Protein AF-A0A1I3EAN0-F1 (afdb_monomer)

Sequence (69 aa):
MEIAEIEHMLLHALTEESVGEKLDGAKSQQEVYEALKTLPYFTLTMEEFQQGIQALKNEQAEVHEHEAE

Organism: Selenomonas ruminantium (NCBI:txid971)

Structure (mmCIF, N/CA/C/O backbone):
data_AF-A0A1I3EAN0-F1
#
_entry.id   AF-A0A1I3EAN0-F1
#
loop_
_atom_site.group_PDB
_atom_site.id
_atom_site.type_symbol
_atom_site.label_atom_id
_atom_site.label_alt_id
_atom_site.label_comp_id
_atom_site.label_asym_id
_atom_site.label_entity_id
_atom_site.label_seq_id
_atom_site.pdbx_PDB_ins_code
_atom_site.Cartn_x
_atom_site.Cartn_y
_atom_site.Cartn_z
_atom_site.occupancy
_atom_site.B_iso_or_equiv
_atom_site.auth_seq_id
_atom_site.auth_comp_id
_atom_site.auth_asym_id
_atom_site.auth_atom_id
_atom_site.pdbx_PDB_model_num
ATOM 1 N N . MET A 1 1 ? 11.999 -5.671 0.584 1.00 80.44 1 MET A N 1
ATOM 2 C CA . MET A 1 1 ? 11.418 -6.740 -0.262 1.00 80.44 1 MET A CA 1
ATOM 3 C C . MET A 1 1 ? 11.969 -6.571 -1.685 1.00 80.44 1 MET A C 1
ATOM 5 O O . MET A 1 1 ? 12.525 -5.503 -1.939 1.00 80.44 1 MET A O 1
ATOM 9 N N . GLU A 1 2 ? 11.929 -7.562 -2.583 1.00 90.00 2 GLU A N 1
ATOM 10 C CA . GLU A 1 2 ? 12.378 -7.321 -3.974 1.00 90.00 2 GLU A CA 1
ATOM 11 C C . GLU A 1 2 ? 11.397 -6.387 -4.707 1.00 90.00 2 GLU A C 1
ATOM 13 O O . GLU A 1 2 ? 10.203 -6.413 -4.421 1.00 90.00 2 GLU A O 1
ATOM 18 N N . ILE A 1 3 ? 11.871 -5.559 -5.650 1.00 88.69 3 ILE A N 1
ATOM 19 C CA . ILE A 1 3 ? 11.020 -4.570 -6.350 1.00 88.69 3 ILE A CA 1
ATOM 20 C C . ILE A 1 3 ? 9.832 -5.246 -7.049 1.00 88.69 3 ILE A C 1
ATOM 22 O O . ILE A 1 3 ? 8.703 -4.818 -6.848 1.00 88.69 3 ILE A O 1
ATOM 26 N N . ALA A 1 4 ? 10.055 -6.378 -7.721 1.00 89.06 4 ALA A N 1
ATOM 27 C CA . ALA A 1 4 ? 8.987 -7.143 -8.364 1.00 89.06 4 ALA A CA 1
ATOM 28 C C . ALA A 1 4 ? 7.910 -7.639 -7.375 1.00 89.06 4 ALA A C 1
ATOM 30 O O . ALA A 1 4 ? 6.722 -7.668 -7.696 1.00 89.06 4 ALA A O 1
ATOM 31 N N . GLU A 1 5 ? 8.298 -8.015 -6.151 1.00 91.81 5 GLU A N 1
ATOM 32 C CA . GLU A 1 5 ? 7.347 -8.416 -5.106 1.00 91.81 5 GLU A CA 1
ATOM 33 C C . GLU A 1 5 ? 6.562 -7.214 -4.567 1.00 91.81 5 GLU A C 1
ATOM 35 O O . GLU A 1 5 ? 5.355 -7.311 -4.331 1.00 91.81 5 GLU A O 1
ATOM 40 N N . ILE A 1 6 ? 7.240 -6.074 -4.403 1.00 93.19 6 ILE A N 1
ATOM 41 C CA . ILE A 1 6 ? 6.631 -4.805 -3.994 1.00 93.19 6 ILE A CA 1
ATOM 42 C C . ILE A 1 6 ? 5.590 -4.374 -5.030 1.00 93.19 6 ILE A C 1
ATOM 44 O O . ILE A 1 6 ? 4.465 -4.048 -4.659 1.00 93.19 6 ILE A O 1
ATOM 48 N N . GLU A 1 7 ? 5.935 -4.403 -6.316 1.00 92.25 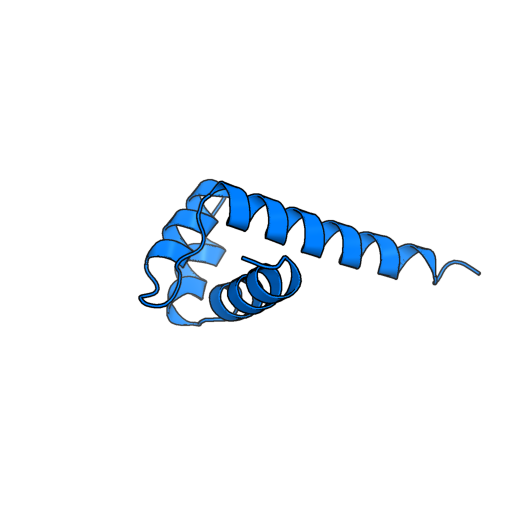7 GLU A N 1
ATOM 49 C CA . GLU A 1 7 ? 5.042 -4.050 -7.423 1.00 92.25 7 GLU A CA 1
ATOM 50 C 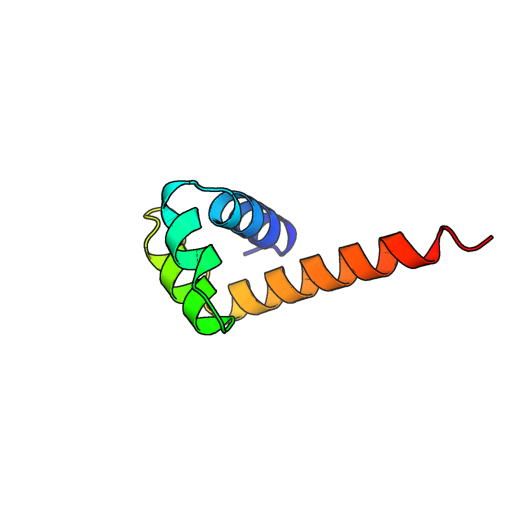C . GLU A 1 7 ? 3.831 -4.973 -7.481 1.00 92.25 7 GLU A C 1
ATOM 52 O O . GLU A 1 7 ? 2.698 -4.495 -7.530 1.00 92.25 7 GLU A O 1
ATOM 57 N N . HIS A 1 8 ? 4.045 -6.287 -7.390 1.00 92.44 8 HIS A N 1
ATOM 58 C CA . HIS A 1 8 ? 2.951 -7.252 -7.377 1.00 92.44 8 HIS A CA 1
ATOM 59 C C . HIS A 1 8 ? 2.000 -7.018 -6.192 1.00 92.44 8 HIS A C 1
ATOM 61 O O . HIS A 1 8 ? 0.778 -7.023 -6.362 1.00 92.44 8 HIS A O 1
ATOM 67 N N . MET A 1 9 ? 2.538 -6.756 -4.995 1.00 93.56 9 MET A N 1
ATOM 68 C CA . MET A 1 9 ? 1.726 -6.434 -3.819 1.00 93.56 9 MET A CA 1
ATOM 69 C C . MET A 1 9 ? 0.984 -5.103 -3.977 1.00 93.56 9 MET A C 1
ATOM 71 O O . MET A 1 9 ? -0.194 -5.030 -3.629 1.00 93.56 9 MET A O 1
ATOM 75 N N . LEU A 1 10 ? 1.642 -4.066 -4.505 1.00 93.00 10 LEU A N 1
ATOM 76 C CA . LEU A 1 10 ? 1.027 -2.762 -4.759 1.00 93.00 10 LEU A CA 1
ATOM 77 C C . LEU A 1 10 ? -0.109 -2.870 -5.761 1.00 93.00 10 LEU A C 1
ATOM 79 O O . LEU A 1 10 ? -1.196 -2.383 -5.477 1.00 93.00 10 LEU A O 1
ATOM 83 N N . LEU A 1 11 ? 0.122 -3.521 -6.899 1.00 91.62 11 LEU A N 1
ATOM 84 C CA . LEU A 1 11 ? -0.895 -3.724 -7.925 1.00 91.62 11 LEU A CA 1
ATOM 85 C C . LEU A 1 11 ? -2.088 -4.481 -7.350 1.00 91.62 11 LEU A C 1
ATOM 87 O O . LEU A 1 11 ? -3.219 -4.022 -7.481 1.00 91.62 11 LEU A O 1
ATOM 91 N N . HIS A 1 12 ? -1.839 -5.577 -6.630 1.00 93.19 12 HIS A N 1
ATOM 92 C CA . HIS A 1 12 ? -2.905 -6.331 -5.984 1.00 93.19 12 HIS A CA 1
ATOM 93 C C . HIS A 1 12 ? -3.700 -5.471 -4.989 1.00 93.19 12 HIS A C 1
ATOM 95 O O . HIS A 1 12 ? -4.927 -5.421 -5.060 1.00 93.19 12 HIS A O 1
ATOM 101 N N . ALA A 1 13 ? -3.010 -4.743 -4.108 1.00 92.88 13 ALA A N 1
ATOM 102 C CA . ALA A 1 13 ? -3.630 -3.878 -3.110 1.00 92.88 13 ALA A CA 1
ATOM 103 C C . ALA A 1 13 ? -4.417 -2.717 -3.741 1.00 92.88 13 ALA A C 1
ATOM 105 O O . ALA A 1 13 ? -5.509 -2.407 -3.280 1.00 92.88 13 ALA A O 1
ATOM 106 N N . LEU A 1 14 ? -3.906 -2.104 -4.812 1.00 90.81 14 LEU A N 1
ATOM 107 C CA . LEU A 1 14 ? -4.580 -1.025 -5.545 1.00 90.81 14 LEU A CA 1
ATOM 108 C C . LEU A 1 14 ? -5.840 -1.505 -6.280 1.00 90.81 14 LEU A C 1
ATOM 110 O O . LEU A 1 14 ? -6.743 -0.706 -6.513 1.00 90.81 14 LEU A O 1
ATOM 114 N N . THR A 1 15 ? -5.911 -2.790 -6.637 1.00 89.81 15 THR A N 1
ATOM 115 C CA . THR A 1 15 ? -7.084 -3.393 -7.294 1.00 89.81 15 THR A CA 1
ATOM 116 C C . THR A 1 15 ? -8.135 -3.943 -6.332 1.00 89.81 15 THR A C 1
ATOM 118 O O . THR A 1 15 ? -9.181 -4.406 -6.783 1.00 89.81 15 THR A O 1
ATOM 121 N N . GLU A 1 16 ? -7.891 -3.916 -5.021 1.00 91.75 16 GLU A N 1
ATOM 122 C CA . GLU A 1 16 ? -8.863 -4.432 -4.061 1.00 91.75 16 GLU A CA 1
ATOM 123 C C . GLU A 1 16 ? -10.062 -3.502 -3.890 1.00 91.75 16 GLU A C 1
ATOM 125 O O . GLU A 1 16 ? -9.937 -2.324 -3.546 1.00 91.75 16 GLU A O 1
ATOM 130 N N . GLU A 1 17 ? -11.257 -4.076 -4.036 1.00 89.19 17 GLU A N 1
ATOM 131 C CA . GLU A 1 17 ? -12.522 -3.356 -3.870 1.00 89.19 17 GLU A CA 1
ATOM 132 C C . GLU A 1 17 ? -12.626 -2.696 -2.486 1.00 89.19 17 GLU A C 1
ATOM 134 O O . GLU A 1 17 ? -13.133 -1.583 -2.365 1.00 89.19 17 GLU A O 1
ATOM 139 N N . SER A 1 18 ? -12.055 -3.331 -1.456 1.00 88.25 18 SER A N 1
ATOM 140 C CA . SER A 1 18 ? -12.022 -2.848 -0.068 1.00 88.25 18 SER A CA 1
ATOM 141 C C . SER A 1 18 ? -11.398 -1.457 0.099 1.00 88.25 18 SER A C 1
ATOM 143 O O . SER A 1 18 ? -11.733 -0.736 1.043 1.00 88.25 18 SER A O 1
ATOM 145 N N . VAL A 1 19 ? -10.467 -1.081 -0.781 1.00 90.25 19 VAL A N 1
ATOM 146 C CA . VAL A 1 19 ? -9.795 0.226 -0.752 1.00 90.25 19 VAL A CA 1
ATOM 147 C C . VAL A 1 19 ? -10.226 1.132 -1.899 1.00 90.25 19 VAL A C 1
ATOM 149 O O . VAL A 1 19 ? -9.940 2.324 -1.833 1.00 90.25 19 VAL A O 1
ATOM 152 N N . GLY A 1 20 ? -10.964 0.624 -2.890 1.00 87.62 20 GLY A N 1
ATOM 153 C CA . GLY A 1 20 ? -11.375 1.369 -4.084 1.00 87.62 20 GLY A CA 1
ATOM 154 C C . GLY A 1 20 ? -12.044 2.712 -3.775 1.00 87.62 20 GLY A C 1
ATOM 155 O O . GLY A 1 20 ? -11.610 3.740 -4.286 1.00 87.62 20 GLY A O 1
ATOM 156 N N . GLU A 1 21 ? -13.019 2.741 -2.859 1.00 88.44 21 GLU A N 1
ATOM 157 C CA . GLU A 1 21 ? -13.690 3.993 -2.456 1.00 88.44 21 GLU A CA 1
ATOM 158 C C . GLU A 1 21 ? -12.739 4.993 -1.774 1.00 88.44 21 GLU A C 1
ATOM 160 O O . GLU A 1 21 ? -12.881 6.206 -1.926 1.00 88.44 21 GLU A O 1
ATOM 165 N N . LYS A 1 22 ? -11.744 4.503 -1.021 1.00 88.88 22 LYS A N 1
ATOM 166 C CA . LYS A 1 22 ? -10.744 5.359 -0.362 1.00 88.88 22 LYS A CA 1
ATOM 167 C C . LYS A 1 22 ? -9.715 5.889 -1.353 1.00 88.88 22 LYS A C 1
ATOM 169 O O . LYS A 1 22 ? -9.262 7.020 -1.205 1.00 88.88 22 LYS A O 1
ATOM 174 N N . LEU A 1 23 ? -9.348 5.070 -2.335 1.00 89.50 23 LEU A N 1
ATOM 175 C CA . LEU A 1 23 ? -8.420 5.437 -3.397 1.00 89.50 23 LEU A CA 1
ATOM 176 C C . LEU A 1 23 ? -9.031 6.486 -4.329 1.00 89.50 23 LEU A C 1
ATOM 178 O O . LEU A 1 23 ? -8.336 7.432 -4.684 1.00 89.50 23 LEU A O 1
ATOM 182 N N . ASP A 1 24 ? -10.321 6.376 -4.654 1.00 88.12 24 ASP A N 1
ATOM 183 C CA . ASP A 1 24 ? -11.035 7.355 -5.489 1.00 88.12 24 ASP A CA 1
ATOM 184 C C . ASP A 1 24 ? -11.034 8.765 -4.865 1.00 88.12 24 ASP A C 1
ATOM 186 O O . ASP A 1 24 ? -10.837 9.773 -5.545 1.00 88.12 24 ASP A O 1
ATOM 190 N N . GLY A 1 25 ? -11.164 8.841 -3.536 1.00 87.69 25 GLY A N 1
ATOM 191 C CA . GLY A 1 25 ? -11.093 10.098 -2.789 1.00 87.69 25 GLY A CA 1
ATOM 192 C C . GLY A 1 25 ? -9.676 10.600 -2.481 1.00 87.69 25 GLY A C 1
ATOM 193 O O . GLY A 1 25 ? -9.531 11.744 -2.034 1.00 87.69 25 GLY A O 1
ATOM 194 N N . ALA A 1 26 ? -8.641 9.781 -2.686 1.00 91.06 26 ALA A N 1
ATOM 195 C CA . ALA A 1 26 ? -7.277 10.102 -2.283 1.00 91.06 26 ALA A CA 1
ATOM 196 C C . ALA A 1 26 ? -6.652 11.154 -3.211 1.00 91.06 26 ALA A C 1
ATOM 198 O O . ALA A 1 26 ? -6.567 10.980 -4.426 1.00 91.06 26 ALA A O 1
ATOM 199 N N . LYS A 1 27 ? -6.148 12.251 -2.636 1.00 88.19 27 LYS A N 1
ATOM 200 C CA . LYS A 1 27 ? -5.515 13.348 -3.395 1.00 88.19 27 LYS A CA 1
ATOM 201 C C . LYS A 1 27 ? -3.996 13.316 -3.334 1.00 88.19 27 LYS A C 1
ATOM 203 O O . LYS A 1 27 ? -3.336 14.068 -4.049 1.00 88.19 27 LYS A O 1
ATOM 208 N N . SER A 1 28 ? -3.440 12.479 -2.463 1.00 89.69 28 SER A N 1
ATOM 209 C CA . SER A 1 28 ? -2.004 12.385 -2.218 1.00 89.69 28 SER A CA 1
ATOM 210 C C . SER A 1 28 ? -1.548 10.937 -2.095 1.00 89.69 28 SER A C 1
ATOM 212 O O . SER A 1 28 ? -2.278 10.081 -1.602 1.00 89.69 28 SER A O 1
ATOM 214 N N . GLN A 1 29 ? -0.284 10.683 -2.446 1.00 88.19 29 GLN A N 1
ATOM 215 C CA . GLN A 1 29 ? 0.356 9.373 -2.260 1.00 88.19 29 GLN A CA 1
ATOM 216 C C . GLN A 1 29 ? 0.294 8.884 -0.807 1.00 88.19 29 GLN A C 1
ATOM 218 O O . GLN A 1 29 ? 0.156 7.692 -0.563 1.00 88.19 29 GLN A O 1
ATOM 223 N N . GLN A 1 30 ? 0.348 9.807 0.157 1.00 91.12 30 GLN A N 1
ATOM 224 C CA . GLN A 1 30 ? 0.198 9.479 1.571 1.00 91.12 30 GLN A CA 1
ATOM 225 C C . GLN A 1 30 ? -1.200 8.929 1.890 1.00 91.12 30 GLN A C 1
ATOM 227 O O . GLN A 1 30 ? -1.298 7.940 2.603 1.00 91.12 30 GLN A O 1
ATOM 232 N N . GLU A 1 31 ? -2.265 9.519 1.339 1.00 92.75 31 GLU A N 1
ATOM 233 C CA . GLU A 1 31 ? -3.640 9.042 1.551 1.00 92.75 31 GLU A CA 1
ATOM 234 C C . GLU A 1 31 ? -3.863 7.670 0.909 1.00 92.75 31 GLU A C 1
ATOM 236 O O . GLU A 1 31 ? -4.484 6.800 1.515 1.00 92.75 31 GLU A O 1
ATOM 241 N N . VAL A 1 32 ? -3.284 7.449 -0.277 1.00 92.31 32 VAL A N 1
ATOM 242 C CA . VAL A 1 32 ? -3.256 6.130 -0.925 1.00 92.31 32 VAL A CA 1
ATOM 243 C C . VAL A 1 32 ? -2.573 5.113 -0.014 1.00 92.31 32 VAL A C 1
ATOM 245 O O . VAL A 1 32 ? -3.157 4.079 0.293 1.00 92.31 32 VAL A O 1
ATOM 248 N N . TYR A 1 33 ? -1.374 5.418 0.484 1.00 94.25 33 TYR A N 1
ATOM 249 C CA . TYR A 1 33 ? -0.655 4.529 1.394 1.00 94.25 33 TYR A CA 1
ATOM 250 C C . TYR A 1 33 ? -1.451 4.231 2.674 1.00 94.25 33 TYR A C 1
ATOM 252 O O . TYR A 1 33 ? -1.513 3.081 3.103 1.00 94.25 33 TYR A O 1
ATOM 260 N N . GLU A 1 34 ? -2.105 5.232 3.270 1.00 93.25 34 GLU A N 1
ATOM 261 C CA . GLU A 1 34 ? -2.950 5.024 4.452 1.00 93.25 34 GLU A CA 1
ATOM 262 C C . GLU A 1 34 ? -4.163 4.136 4.153 1.00 93.25 34 GLU A C 1
ATOM 264 O O . GLU A 1 34 ? -4.521 3.299 4.985 1.00 93.25 34 GLU A O 1
ATOM 269 N N . ALA A 1 35 ? -4.766 4.263 2.967 1.00 93.56 35 ALA A N 1
ATOM 270 C CA . ALA A 1 35 ? -5.836 3.377 2.523 1.00 93.56 35 ALA A CA 1
ATOM 271 C C . ALA A 1 35 ? -5.339 1.933 2.371 1.00 93.56 35 ALA A C 1
ATOM 273 O O . ALA A 1 35 ? -5.938 1.019 2.945 1.00 93.56 35 ALA A O 1
ATOM 274 N N . LEU A 1 36 ? -4.214 1.728 1.680 1.00 92.94 36 LEU A N 1
ATOM 275 C CA . LEU A 1 36 ? -3.633 0.399 1.471 1.00 92.94 36 LEU A CA 1
ATOM 276 C C . LEU A 1 36 ? -3.195 -0.255 2.785 1.00 92.94 36 LEU A C 1
ATOM 278 O O . LEU A 1 36 ? -3.411 -1.446 2.982 1.00 92.94 36 LEU A O 1
ATOM 282 N N . LYS A 1 37 ? -2.685 0.527 3.741 1.00 93.00 37 LYS A N 1
ATOM 283 C CA . LYS A 1 37 ? -2.295 0.047 5.076 1.00 93.00 37 LYS A 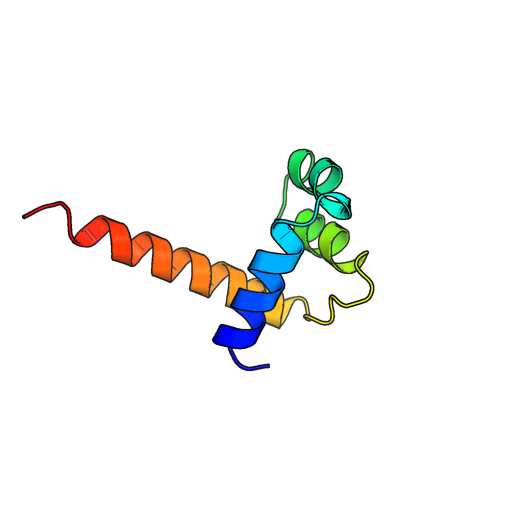CA 1
ATOM 284 C C . LYS A 1 37 ? -3.464 -0.517 5.893 1.00 93.00 37 LYS A C 1
ATOM 286 O O . LYS A 1 37 ? -3.240 -1.183 6.901 1.00 93.00 37 LYS A O 1
ATOM 291 N N . THR A 1 38 ? -4.711 -0.267 5.487 1.00 92.25 38 THR A N 1
ATOM 292 C CA . THR A 1 38 ? -5.875 -0.897 6.131 1.00 92.25 38 THR A CA 1
ATOM 293 C C . THR A 1 38 ? -6.051 -2.371 5.763 1.00 92.25 38 THR A C 1
ATOM 295 O O . THR A 1 38 ? -6.782 -3.081 6.453 1.00 92.25 38 THR A O 1
ATOM 298 N N . LEU A 1 39 ? -5.356 -2.844 4.727 1.00 92.81 39 LEU A N 1
ATOM 299 C CA . LEU A 1 39 ? -5.374 -4.235 4.295 1.00 92.81 39 LEU A CA 1
ATOM 300 C C . LEU A 1 39 ? -4.472 -5.088 5.207 1.00 92.81 39 LEU A C 1
ATOM 302 O O . LEU A 1 39 ? -3.324 -4.720 5.459 1.00 92.81 39 LEU A O 1
ATOM 306 N N . PRO A 1 40 ? -4.938 -6.255 5.683 1.00 91.50 40 PRO A N 1
ATOM 307 C CA . PRO A 1 40 ? -4.218 -7.053 6.682 1.00 91.50 40 PRO A CA 1
ATOM 308 C C . PRO A 1 40 ? -2.921 -7.684 6.157 1.00 91.50 40 PRO A C 1
ATOM 310 O O . PRO A 1 40 ? -2.053 -8.046 6.947 1.00 91.50 40 PRO A O 1
ATOM 313 N N . TYR A 1 41 ? -2.795 -7.834 4.839 1.00 90.25 41 TYR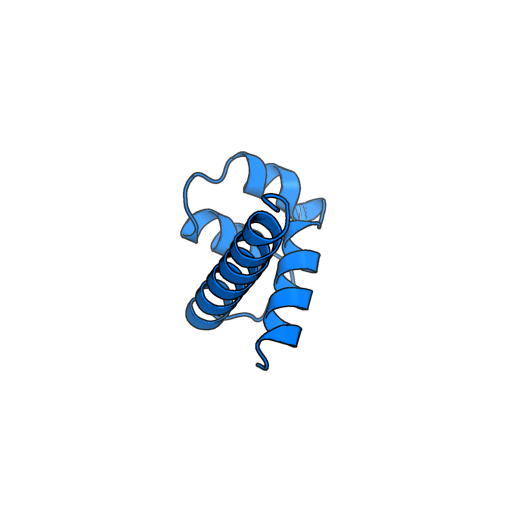 A N 1
ATOM 314 C CA . TYR A 1 41 ? -1.615 -8.385 4.172 1.00 90.25 41 TYR A CA 1
ATOM 315 C C . TYR A 1 41 ? -0.660 -7.299 3.656 1.00 90.25 41 TYR A C 1
ATOM 317 O O . TYR A 1 41 ? 0.416 -7.625 3.160 1.00 90.25 41 TYR A O 1
ATOM 325 N N . PHE A 1 42 ? -1.039 -6.018 3.737 1.00 93.44 42 PHE A N 1
ATOM 326 C CA . PHE A 1 42 ? -0.210 -4.929 3.239 1.00 93.44 42 PHE A CA 1
ATOM 327 C C . PHE A 1 42 ? 0.879 -4.600 4.259 1.00 93.44 42 PHE A C 1
ATOM 329 O O . PHE A 1 42 ? 0.643 -3.942 5.273 1.00 93.44 42 PHE A O 1
ATOM 336 N N . THR A 1 43 ? 2.088 -5.087 3.992 1.00 92.69 43 THR A N 1
ATOM 337 C CA . THR A 1 43 ? 3.239 -4.949 4.896 1.00 92.69 43 THR A CA 1
ATOM 338 C C . THR A 1 43 ? 4.292 -3.969 4.394 1.00 92.69 43 THR A C 1
ATOM 340 O O . THR A 1 43 ? 5.327 -3.822 5.039 1.00 92.69 43 THR A O 1
ATOM 343 N N . LEU A 1 44 ? 4.057 -3.323 3.248 1.00 93.56 44 LEU A N 1
ATOM 344 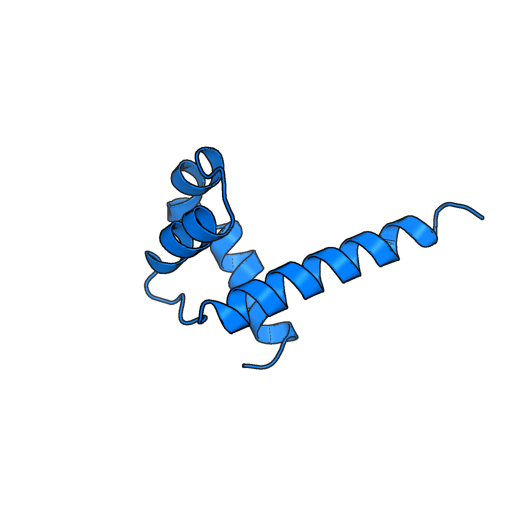C CA . LEU A 1 44 ? 5.012 -2.386 2.668 1.00 93.56 44 LEU A CA 1
ATOM 345 C C . LEU A 1 44 ? 5.195 -1.178 3.576 1.00 93.56 44 LEU A C 1
ATOM 347 O O . LEU A 1 44 ? 4.231 -0.584 4.066 1.00 93.56 44 LEU A O 1
ATOM 351 N N . THR A 1 45 ? 6.450 -0.797 3.770 1.00 94.31 45 THR A N 1
ATOM 352 C CA . THR A 1 45 ? 6.793 0.483 4.384 1.00 94.31 45 THR A CA 1
ATOM 353 C C . THR A 1 45 ? 6.538 1.639 3.414 1.00 94.31 45 THR A C 1
ATOM 355 O O . THR A 1 45 ? 6.356 1.440 2.215 1.00 94.31 45 THR A O 1
ATOM 358 N N . MET A 1 46 ? 6.552 2.877 3.919 1.00 92.50 46 MET A N 1
ATOM 359 C CA . MET A 1 46 ? 6.433 4.069 3.068 1.00 92.50 46 MET A CA 1
ATOM 360 C C . MET A 1 46 ? 7.547 4.126 2.012 1.00 92.50 46 MET A C 1
ATOM 362 O O . MET A 1 46 ? 7.288 4.492 0.872 1.00 92.50 46 MET A O 1
ATOM 366 N N . GLU A 1 47 ? 8.771 3.746 2.386 1.00 93.25 47 GLU A N 1
ATOM 367 C CA . GLU A 1 47 ? 9.911 3.717 1.467 1.00 93.25 47 GLU A CA 1
ATOM 368 C C . GLU A 1 47 ? 9.685 2.689 0.350 1.00 93.25 47 GLU A C 1
ATOM 370 O O . GLU A 1 47 ? 9.760 3.038 -0.825 1.00 93.25 47 GLU A O 1
ATOM 375 N N . GLU A 1 48 ? 9.291 1.458 0.694 1.00 94.25 48 GLU A N 1
ATOM 376 C CA . GLU A 1 48 ? 8.981 0.410 -0.290 1.00 94.25 48 GLU A CA 1
ATOM 377 C C . GLU A 1 48 ? 7.791 0.787 -1.181 1.00 94.25 48 GLU A C 1
ATOM 379 O O . GLU A 1 48 ? 7.846 0.599 -2.394 1.00 94.25 48 GLU A O 1
ATOM 384 N N . PHE A 1 49 ? 6.742 1.386 -0.611 1.00 93.69 49 PHE A N 1
ATOM 385 C CA . PHE A 1 49 ? 5.617 1.923 -1.375 1.00 93.69 49 PHE A CA 1
ATOM 386 C C . PHE A 1 49 ? 6.094 2.950 -2.410 1.00 93.69 49 PHE A C 1
ATOM 388 O O . PHE A 1 49 ? 5.746 2.849 -3.584 1.00 93.69 49 PHE A O 1
ATOM 395 N N . GLN A 1 50 ? 6.928 3.912 -2.008 1.00 92.69 50 GLN A N 1
ATOM 396 C CA . GLN A 1 50 ? 7.469 4.914 -2.929 1.00 92.69 50 GLN A CA 1
ATOM 397 C C . GLN A 1 50 ? 8.340 4.289 -4.019 1.00 92.69 50 GLN A C 1
ATOM 399 O O . GLN A 1 50 ? 8.208 4.670 -5.184 1.00 92.69 50 GLN A O 1
ATOM 404 N N . GLN A 1 51 ? 9.186 3.318 -3.666 1.00 92.81 51 GLN A N 1
ATOM 405 C CA . GLN A 1 51 ? 10.005 2.602 -4.642 1.00 92.81 51 GLN A CA 1
ATOM 406 C C . GLN A 1 51 ? 9.146 1.864 -5.670 1.00 92.81 51 GLN A C 1
ATOM 408 O O . GLN A 1 51 ? 9.402 1.993 -6.865 1.00 92.81 51 GLN A O 1
ATOM 413 N N . GLY A 1 52 ? 8.104 1.157 -5.234 1.00 92.12 52 GLY A N 1
ATOM 414 C CA . GLY A 1 52 ? 7.213 0.448 -6.149 1.00 92.12 52 GLY A CA 1
ATOM 415 C C . GLY A 1 52 ? 6.376 1.385 -7.023 1.00 92.12 52 GLY A C 1
ATOM 416 O O . GLY A 1 52 ? 6.263 1.161 -8.220 1.00 92.12 52 GLY A O 1
ATOM 417 N N . ILE A 1 53 ? 5.867 2.502 -6.486 1.00 90.75 53 ILE A N 1
ATOM 418 C CA . ILE A 1 53 ? 5.186 3.524 -7.306 1.00 90.75 53 ILE A CA 1
ATOM 419 C C . ILE A 1 53 ? 6.135 4.129 -8.348 1.00 90.75 53 ILE A C 1
ATOM 421 O O . ILE A 1 53 ? 5.712 4.443 -9.462 1.00 90.75 53 ILE A O 1
ATOM 425 N N . GLN A 1 54 ? 7.407 4.327 -7.999 1.00 91.25 54 GLN A N 1
ATOM 426 C CA . GLN A 1 54 ? 8.396 4.844 -8.936 1.00 91.25 54 GLN A CA 1
ATOM 427 C C . GLN A 1 54 ? 8.753 3.820 -10.021 1.00 91.25 54 GLN A C 1
ATOM 429 O O . GLN A 1 54 ? 8.859 4.209 -11.182 1.00 91.25 54 GLN A O 1
ATOM 434 N N . ALA A 1 55 ? 8.877 2.541 -9.667 1.00 89.94 55 ALA A N 1
ATOM 435 C CA . ALA A 1 55 ? 9.114 1.458 -10.618 1.00 89.94 55 ALA A CA 1
ATOM 436 C C . ALA A 1 55 ? 7.955 1.335 -11.628 1.00 89.94 55 ALA A C 1
ATOM 438 O O . ALA A 1 5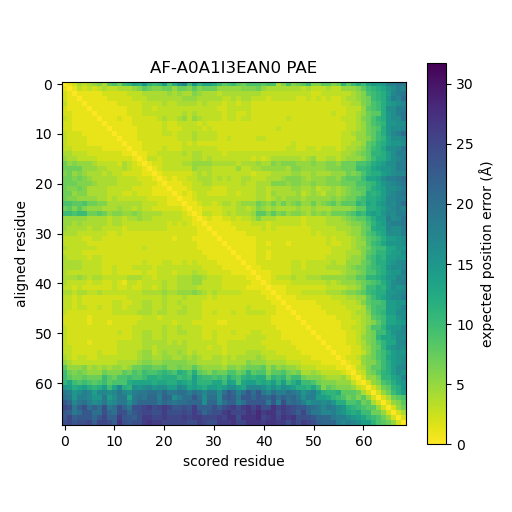5 ? 8.182 1.507 -12.825 1.00 89.94 55 ALA A O 1
ATOM 439 N N . LEU A 1 56 ? 6.705 1.289 -11.147 1.00 87.12 56 LEU A N 1
ATOM 440 C CA . LEU A 1 56 ? 5.494 1.269 -11.985 1.00 87.12 56 LEU A CA 1
ATOM 441 C C . LEU A 1 56 ? 5.375 2.476 -12.933 1.00 87.12 56 LEU A C 1
ATOM 443 O O . LEU A 1 56 ? 4.766 2.393 -14.003 1.00 87.12 56 LEU A O 1
ATOM 447 N N . LYS A 1 57 ? 5.897 3.642 -12.530 1.00 85.38 57 LYS A N 1
ATOM 448 C CA . LYS A 1 57 ? 5.937 4.841 -13.383 1.00 85.38 57 LYS A CA 1
ATOM 449 C C . LYS A 1 57 ? 7.006 4.745 -14.462 1.00 85.38 57 LYS A C 1
ATOM 451 O O . LYS A 1 57 ? 6.759 5.208 -15.571 1.00 85.38 57 LYS A O 1
ATOM 456 N N . ASN A 1 58 ? 8.169 4.190 -14.132 1.00 83.56 58 ASN A N 1
ATOM 457 C CA . ASN A 1 58 ? 9.240 3.961 -15.095 1.00 83.56 58 ASN A CA 1
ATOM 458 C C . ASN A 1 58 ? 8.801 2.948 -16.158 1.00 83.56 58 ASN A C 1
ATOM 460 O O . ASN A 1 58 ? 8.907 3.252 -17.341 1.00 83.56 58 ASN A O 1
ATOM 464 N N . GLU A 1 59 ? 8.192 1.831 -15.752 1.00 75.62 59 GLU A N 1
ATOM 465 C CA . GLU A 1 59 ? 7.678 0.828 -16.692 1.00 75.62 59 GLU A CA 1
ATOM 466 C C . GLU A 1 59 ? 6.646 1.424 -17.665 1.00 75.62 59 GLU A C 1
ATOM 468 O O . GLU A 1 59 ? 6.705 1.186 -18.868 1.00 75.62 59 GLU A O 1
ATOM 473 N N . GLN A 1 60 ? 5.727 2.270 -17.182 1.00 66.50 60 GLN A N 1
ATOM 474 C CA . GLN A 1 60 ? 4.745 2.941 -18.048 1.00 66.50 60 GLN A CA 1
ATOM 475 C C . GLN A 1 60 ? 5.339 4.037 -18.946 1.00 66.50 60 GLN A C 1
ATOM 477 O O . GLN A 1 60 ? 4.754 4.358 -19.985 1.00 66.50 60 GLN A O 1
ATOM 482 N N . ALA A 1 61 ? 6.466 4.635 -18.554 1.00 63.81 61 ALA A N 1
ATOM 483 C CA . ALA A 1 61 ? 7.181 5.597 -19.388 1.00 63.81 61 ALA A CA 1
ATOM 484 C C . ALA A 1 61 ? 7.915 4.889 -20.537 1.00 63.81 61 ALA A C 1
ATOM 486 O O . ALA A 1 61 ? 7.843 5.350 -21.673 1.00 63.81 61 ALA A O 1
ATOM 487 N N . GLU A 1 62 ? 8.529 3.735 -20.266 1.00 58.31 62 GLU A N 1
ATOM 488 C CA . GLU A 1 62 ? 9.258 2.942 -21.265 1.00 58.31 62 GLU A CA 1
ATOM 489 C C . GLU A 1 62 ? 8.332 2.313 -22.326 1.00 58.31 62 GLU A C 1
ATOM 491 O O . GLU A 1 62 ? 8.738 2.137 -23.475 1.00 58.31 62 GLU A O 1
ATOM 496 N N . VAL A 1 63 ? 7.063 2.034 -21.995 1.00 57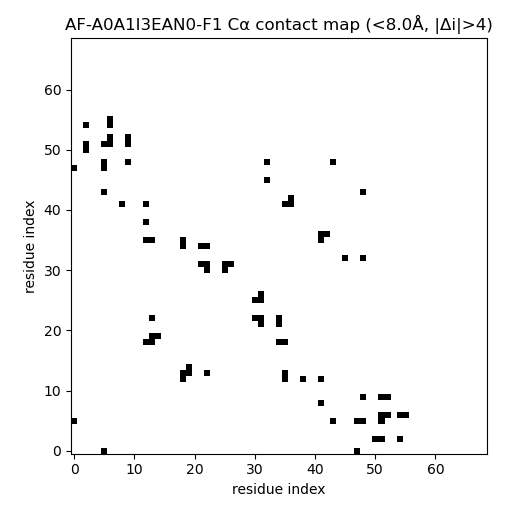.25 63 VAL A N 1
ATOM 497 C CA . VAL A 1 63 ? 6.074 1.505 -22.960 1.00 57.25 63 VAL A CA 1
ATOM 498 C C . VAL A 1 63 ? 5.674 2.537 -24.028 1.00 57.25 63 VAL A C 1
ATOM 500 O O . VAL A 1 63 ? 5.387 2.152 -25.159 1.00 57.25 63 VAL A O 1
ATOM 503 N N . HIS A 1 64 ? 5.704 3.839 -23.727 1.00 53.47 64 HIS A N 1
ATOM 504 C CA . HIS A 1 64 ? 5.295 4.880 -24.682 1.00 53.47 64 HIS A CA 1
ATOM 505 C C . HIS A 1 64 ? 6.390 5.307 -25.675 1.00 53.47 64 HIS A C 1
ATOM 507 O O . HIS A 1 64 ? 6.082 6.002 -26.643 1.00 53.47 64 HIS A O 1
ATOM 513 N N . GLU A 1 65 ? 7.650 4.905 -25.485 1.00 49.78 65 GLU A N 1
ATOM 514 C CA . GLU A 1 65 ? 8.741 5.281 -26.402 1.00 49.78 65 GLU A CA 1
ATOM 515 C C . GLU A 1 65 ? 8.871 4.349 -27.626 1.00 49.78 65 GLU A C 1
ATOM 517 O O . GLU A 1 65 ? 9.580 4.690 -28.568 1.00 49.78 65 GLU A O 1
ATOM 522 N N . HIS A 1 66 ? 8.142 3.225 -27.680 1.00 47.16 66 HIS A N 1
ATOM 523 C CA . HIS A 1 66 ? 8.204 2.255 -28.791 1.00 47.16 66 HIS A CA 1
ATOM 524 C C . HIS A 1 66 ? 7.055 2.338 -29.819 1.00 47.16 66 HIS A C 1
ATOM 526 O O . HIS A 1 66 ? 7.006 1.523 -30.737 1.00 47.16 66 HIS A O 1
ATOM 532 N N . GLU A 1 67 ? 6.137 3.307 -29.716 1.00 44.91 67 GLU A N 1
ATOM 533 C CA . GLU A 1 67 ? 5.066 3.517 -30.718 1.00 44.91 67 GLU A CA 1
ATOM 534 C C . GLU A 1 67 ? 5.341 4.691 -31.681 1.00 44.91 67 GLU A C 1
ATOM 536 O O . GLU A 1 67 ? 4.476 5.069 -32.472 1.00 44.91 67 GLU A O 1
ATOM 541 N N . ALA A 1 68 ? 6.545 5.272 -31.643 1.00 45.88 68 ALA A N 1
ATOM 542 C CA . ALA A 1 68 ? 6.950 6.402 -32.482 1.00 45.88 68 ALA A CA 1
ATOM 543 C C . ALA A 1 68 ? 8.064 6.044 -33.490 1.00 45.88 68 ALA A C 1
ATOM 545 O O . ALA A 1 68 ? 9.000 6.824 -33.667 1.00 45.88 68 ALA A O 1
ATOM 546 N N . GLU A 1 69 ? 7.956 4.890 -34.158 1.00 43.28 69 GLU A N 1
ATOM 547 C C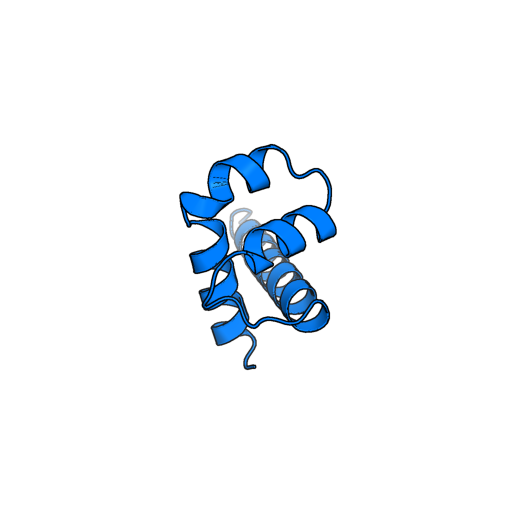A . GLU A 1 69 ? 8.782 4.522 -35.326 1.00 43.28 69 GLU A CA 1
ATOM 548 C C . GLU A 1 69 ? 7.928 4.201 -36.561 1.00 43.28 69 GLU A C 1
ATOM 550 O O . GLU A 1 69 ? 6.978 3.392 -36.448 1.00 43.28 69 GLU A O 1
#

Radius of gyration: 13.22 Å; Cα contacts (8 Å, |Δi|>4): 42; chains: 1; bounding box: 26×22×42 Å

Nearest PDB structures (foldseek):
  2a7u-assembly1_B  TM=5.385E-01  e=3.297E+00  Escherichia coli O157:H7
  6vl7-assembly1_D  TM=4.049E-01  e=5.180E+00  Pseudoalteromonas luteoviolacea DSM 6061
  7c17-assembly1_F  TM=4.014E-01  e=9.880E+00  Escherichia coli K-12

Foldseek 3Di:
DDLVVLLVLLVVLCPDPQLVVQVVPDPDLVSVVVSSVVDPPPPDDPVSSVSNVVVVVVVVVVVVVPVPD

pLDDT: mean 85.2, std 13.91, range [43.28, 94.31]

Solvent-accessible surface area (backbone atoms only — not comparable to full-atom values): 4146 Å² total; per-residue (Å²): 130,58,64,70,58,42,36,53,50,48,55,53,53,70,68,33,74,93,34,42,72,52,46,75,71,38,89,44,74,66,48,38,49,57,41,45,56,71,41,95,80,52,76,72,48,73,67,52,47,51,52,24,57,49,49,59,50,50,56,60,54,62,62,66,70,74,78,81,123

Mean predicted aligned error: 6.03 Å

Secondary structure (DSSP, 8-state):
--HHHHHHHHHHHHT-HHHHHHHHT--SHHHHHHHHTTSTT----HHHHHHHHHHHHHHHHHHGGGS--

=== Feature glossary ===
L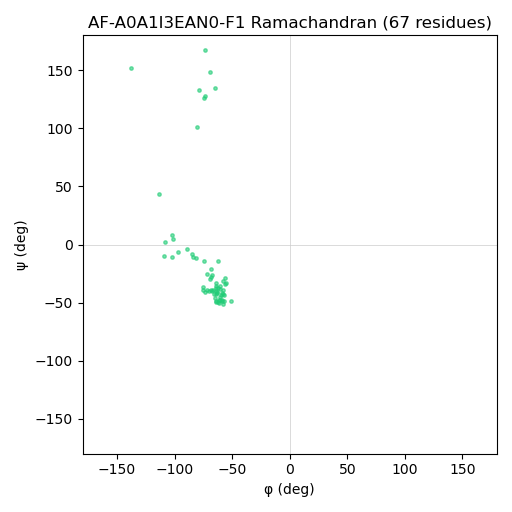egend for the data blocks above and below:

— What the protein is —

Sequence gives the chain of amino acids in standard one-letter code (A=alanine, C=cysteine, …, Y=tyrosine), read N→C. It is the only feature that is directly encoded by the gene; all structural features are derived from the folded form of this sequence.

The annotation block draws on four external resources. InterPro: which protein families and domains the sequence belongs to. GO: standardized terms for what the protein does, what process it participates in, and where in the cell it acts. CATH: which structural fold it has in the CATH hierarchy. Organism: the species of origin.

— Where its atoms are —

Atomic coordinates in PDBx/mmCIF format — the same representation the Protein Data Bank distributes. Each line of the _atom_site loop places one backbone atom in Cartesian space (units: ångströms, origin: arbitrary).

Six rendered views show the 3D structure from the faces of a cube — i.e. along ±x, ±y, ±z. Rendering representation is drawn randomly per protein from cartoon (secondary-structure ribbons), sticks (backbone bonds), or molecular surface; coloring is either N→C rainbow (blue at the N-terminus through red at the C-terminus) or one color per chain.

— Local backbone conformation —

DSSP 8-state secondary structure assigns each residue one of H (α-helix), G (3₁₀-helix), I (π-helix), E (extended β-strand), B (isolated β-bridge), T (hydrogen-bonded turn), S (bend), or '-' (coil). The assignment is computed from backbone hydrogen-bond geometry via the Kabsch–Sander algorithm.

P-SEA three-state annotation labels each residue as helix, strand, or coil based purely on the geometry of the Cα trace. It serves as a fallback when the full backbone (and thus DSSP) is unavailable.

φ (phi) and ψ (psi) are the two rotatable backbone dihedrals per residue: φ is the C(i-1)–N–Cα–C torsion, ψ is the N–Cα–C–N(i+1) torsion, both in degrees on (−180°, 180°]. α-helical residues cluster near (−60°, −45°); β-strand residues near (−120°, +130°). A Ramachandran plot is simply a scatter of (φ, ψ) for every residue.

— Global shape and packing —

Radius of gyration (Rg) is the root-mean-square distance of Cα atoms from their centroid — a single number for overall size and compactness. A globular domain of N residues has Rg ≈ 2.2·N^0.38 Å; an extended or disordered chain has a much larger Rg. The Cα contact count is the number of residue pairs whose Cα atoms are within 8 Å and are more than four positions apart in sequence — a standard proxy for tertiary packing density. The bounding box is the smallest axis-aligned box enclosing all Cα atoms.

Accessible surface area quantifies burial. A residue with SASA near zero is packed into the hydrophobic core; one with SASA >100 Å² sits on the surface. Computed here via the Shrake–Rupley numerical algorithm with a 1.4 Å probe.

The contact map is a binary N×N matrix image: pixel (i, j) is dark where Cα_i and Cα_j are within 8 Å and |i−j|>4. Because the |i−j|>4 filter removes local helical contacts, off-diagonal stripes parallel to the main diagonal indicate parallel β-sheets; stripes perpendicular to it indicate antiparallel β-sheets. The Ramachandran plot scatters every residue's (φ, ψ) pair against the sterically allowed regions. The PAE heatmap renders the predicted-aligned-error matrix.

— Structural neighborhood —

A 3Di character summarizes, for each residue, the relative orientation of the Cα frame of its nearest spatial neighbor. Because it encodes fold topology rather than chemistry, 3Di alignments detect remote structural similarity that sequence alignment misses.

Structural nearest neighbors (via Foldseek easy-search vs the PDB). Reported per hit: target PDB id, E-value, and alignment TM-score. A TM-score above ~0.5 is the conventional threshold for 'same fold'.

— Confidence and disorder —

For AlphaFold models, the B-factor field carries pLDDT — the model's own estimate of local accuracy on a 0–100 scale. Regions with pLDDT<50 should be treated as essentially unmodeled; they often correspond to intrinsically disordered segments.

B-factor (Debye–Waller factor) reflects atomic displacement in the crystal lattice. It is an experimental observable (units Å²), not a prediction; low values mean the atom is pinned down, high values mean it moves or is heterogeneous across the crystal.

Predicted Aligned Error (PAE) is an AlphaFold confidence matrix: entry (i, j) is the expected error in the position of residue j, in ångströms, when the prediction is superimposed on the true structure at residue i. Low PAE within a block of residues means that block is internally rigid and well-predicted; high PAE between two blocks means their relative placement is uncertain even if each block individually is confident.